Protein AF-A0AAV0WK49-F1 (afdb_monomer_lite)

Organism: NCBI:txid13131

Foldseek 3Di:
DDPVDDPVVVVVVVVVVQQCQALQNQLQVLLVVLLCVLVVVLVVQVPDPPDDPVNNLVSLVVSLVVLQVCLVPPDPSSVVSVVCCVPPCDDPPHRHDHDPPDHDNSNVVSNVVSVVSVVPDDDPPPPPPPPDDDDDDDDD

Radius of gyration: 25.22 Å; chains: 1; bounding box: 43×47×99 Å

Structure (mmCIF, N/CA/C/O backbone):
data_AF-A0AAV0WK49-F1
#
_entry.id   AF-A0AAV0WK49-F1
#
loop_
_atom_site.group_PDB
_atom_site.id
_atom_site.type_symbol
_atom_site.label_atom_id
_atom_site.label_alt_id
_atom_site.label_comp_id
_atom_site.label_asym_id
_atom_site.label_entity_id
_atom_site.label_seq_id
_atom_site.pdbx_PDB_ins_code
_atom_site.Cartn_x
_atom_site.Cartn_y
_atom_site.Cartn_z
_atom_site.occupancy
_atom_site.B_iso_or_equiv
_atom_site.auth_seq_id
_atom_site.auth_comp_id
_atom_site.auth_asym_id
_atom_site.auth_atom_id
_atom_site.pdbx_PDB_model_num
ATOM 1 N N . MET A 1 1 ? 6.863 -4.386 -31.383 1.00 63.62 1 MET A N 1
ATOM 2 C CA . MET A 1 1 ? 6.283 -3.065 -31.712 1.00 63.62 1 MET A CA 1
ATOM 3 C C . MET A 1 1 ? 5.360 -3.261 -32.894 1.00 63.62 1 MET A C 1
ATOM 5 O O . MET A 1 1 ? 5.761 -3.947 -33.821 1.00 63.62 1 MET A O 1
ATOM 9 N N . ASP A 1 2 ? 4.144 -2.731 -32.817 1.00 74.81 2 ASP A N 1
ATOM 10 C CA . ASP A 1 2 ? 3.122 -2.874 -33.856 1.00 74.81 2 ASP A CA 1
ATOM 11 C C . ASP A 1 2 ? 3.475 -2.004 -35.083 1.00 74.81 2 ASP A C 1
ATOM 13 O O . ASP A 1 2 ? 3.555 -0.776 -34.943 1.00 74.81 2 ASP A O 1
ATOM 17 N N . PRO A 1 3 ? 3.752 -2.603 -36.257 1.00 76.69 3 PRO A N 1
ATOM 18 C CA . PRO A 1 3 ? 4.175 -1.867 -37.443 1.00 76.69 3 PRO A CA 1
ATOM 19 C C . PRO A 1 3 ? 3.034 -1.088 -38.108 1.00 76.69 3 PRO A C 1
ATOM 21 O O . PRO A 1 3 ? 3.321 -0.209 -38.917 1.00 76.69 3 PRO A O 1
ATOM 24 N N . THR A 1 4 ? 1.768 -1.360 -37.767 1.00 86.00 4 THR A N 1
ATOM 25 C CA . THR A 1 4 ? 0.612 -0.692 -38.391 1.00 86.00 4 THR A CA 1
ATOM 26 C C . THR A 1 4 ? 0.318 0.688 -37.800 1.00 86.00 4 THR A C 1
ATOM 28 O O . THR A 1 4 ? -0.509 1.416 -38.339 1.00 86.00 4 THR A O 1
ATOM 31 N N . ARG A 1 5 ? 0.979 1.053 -36.695 1.00 83.69 5 ARG A N 1
ATOM 32 C CA . ARG A 1 5 ? 0.800 2.334 -35.993 1.00 83.69 5 ARG A CA 1
ATOM 33 C C . ARG A 1 5 ? 1.690 3.420 -36.558 1.00 83.69 5 ARG A C 1
ATOM 35 O O . ARG A 1 5 ? 2.824 3.140 -36.955 1.00 83.69 5 ARG A O 1
ATOM 42 N N . ASP A 1 6 ? 1.229 4.664 -36.511 1.00 90.25 6 ASP A N 1
ATOM 43 C CA . ASP A 1 6 ? 2.042 5.798 -36.943 1.00 90.25 6 ASP A CA 1
ATOM 44 C C . ASP A 1 6 ? 3.202 6.095 -35.963 1.00 90.25 6 ASP A C 1
ATOM 46 O O . ASP A 1 6 ? 3.320 5.533 -34.868 1.00 90.25 6 ASP A O 1
ATOM 50 N N . SER A 1 7 ? 4.124 6.974 -36.364 1.00 88.44 7 SER A N 1
ATOM 51 C CA . SER A 1 7 ? 5.297 7.304 -35.543 1.00 88.44 7 SER A CA 1
ATOM 52 C C . SER A 1 7 ? 4.942 7.967 -34.203 1.00 88.44 7 SER A C 1
ATOM 54 O O . SER A 1 7 ? 5.616 7.730 -33.192 1.00 88.44 7 SER A O 1
ATOM 56 N N . ASN A 1 8 ? 3.880 8.772 -34.173 1.00 89.25 8 ASN A N 1
ATOM 57 C CA . ASN A 1 8 ? 3.431 9.467 -32.971 1.00 89.25 8 ASN A CA 1
ATOM 58 C C . ASN A 1 8 ? 2.810 8.485 -31.978 1.00 89.25 8 ASN A C 1
ATOM 60 O O . ASN A 1 8 ? 3.150 8.504 -30.794 1.00 89.25 8 ASN A O 1
ATOM 64 N N . GLU A 1 9 ? 1.944 7.595 -32.447 1.00 90.31 9 GLU A N 1
ATOM 65 C CA . GLU A 1 9 ? 1.347 6.528 -31.653 1.00 90.31 9 GLU A CA 1
ATOM 66 C C . GLU A 1 9 ? 2.423 5.627 -31.058 1.00 90.31 9 GLU A C 1
ATOM 68 O O . GLU A 1 9 ? 2.462 5.433 -29.842 1.00 90.31 9 GLU A O 1
ATOM 73 N N . ARG A 1 10 ? 3.361 5.138 -31.878 1.00 89.75 10 ARG A N 1
ATOM 74 C CA . ARG A 1 10 ? 4.478 4.311 -31.391 1.00 89.75 10 ARG A CA 1
ATOM 75 C C . ARG A 1 10 ? 5.284 5.022 -30.305 1.00 89.75 10 ARG A C 1
ATOM 77 O O . ARG A 1 10 ? 5.645 4.392 -29.311 1.00 89.75 10 ARG A O 1
ATOM 84 N N . SER A 1 11 ? 5.516 6.325 -30.454 1.00 89.69 11 SER A N 1
ATOM 85 C CA . SER A 1 11 ? 6.226 7.129 -29.452 1.00 89.69 11 SER A CA 1
ATOM 86 C C . SER A 1 11 ? 5.442 7.242 -28.141 1.00 89.69 11 SER A C 1
ATOM 88 O O . SER A 1 11 ? 6.021 7.041 -27.072 1.00 89.69 11 SER A O 1
ATOM 90 N N . LYS A 1 12 ? 4.122 7.471 -28.205 1.00 89.81 12 LYS A N 1
ATOM 91 C CA . LYS A 1 12 ? 3.235 7.492 -27.027 1.00 89.81 12 LYS A CA 1
ATOM 92 C C . LYS A 1 12 ? 3.249 6.156 -26.285 1.00 89.81 12 LYS A C 1
ATOM 94 O O . LYS A 1 12 ? 3.483 6.131 -25.080 1.00 89.81 12 LYS A O 1
ATOM 99 N N . TYR A 1 13 ? 3.058 5.043 -26.995 1.00 91.69 13 TYR A N 1
ATOM 100 C CA . TYR A 1 13 ? 3.052 3.711 -26.382 1.00 91.69 13 TYR A CA 1
ATOM 101 C C . TYR A 1 13 ? 4.419 3.319 -25.821 1.00 91.69 13 TYR A C 1
ATOM 103 O O . TYR A 1 13 ? 4.485 2.725 -24.750 1.00 91.69 13 TYR A O 1
ATOM 111 N N . CYS A 1 14 ? 5.512 3.687 -26.494 1.00 91.38 14 CYS A N 1
ATOM 112 C CA . CYS A 1 14 ? 6.865 3.488 -25.977 1.00 91.38 14 CYS A CA 1
ATOM 113 C C . CYS A 1 14 ? 7.090 4.277 -24.678 1.00 91.38 14 CYS A C 1
ATOM 115 O O . CYS A 1 14 ? 7.618 3.733 -23.710 1.00 91.38 14 CYS A O 1
ATOM 117 N N . GLY A 1 15 ? 6.653 5.540 -24.634 1.00 93.06 15 GLY A N 1
ATOM 118 C CA . GLY A 1 15 ? 6.712 6.368 -23.430 1.00 93.06 15 GLY A CA 1
ATOM 119 C C . GLY A 1 15 ? 5.894 5.783 -22.279 1.00 93.06 15 GLY A C 1
ATOM 120 O O . GLY A 1 15 ? 6.412 5.643 -21.173 1.00 93.06 15 GLY A O 1
ATOM 12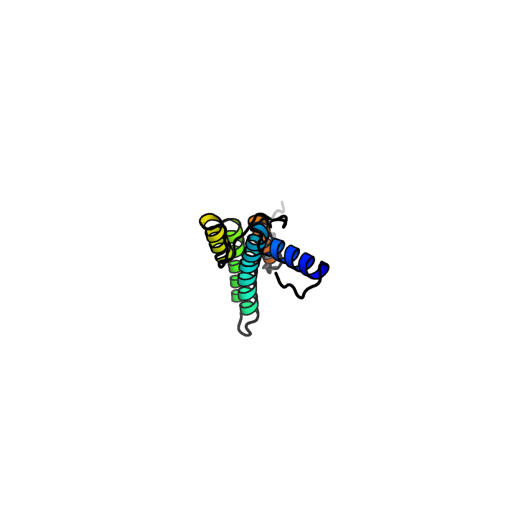1 N N . LEU A 1 16 ? 4.654 5.368 -22.553 1.00 93.81 16 LEU A N 1
ATOM 122 C CA . LEU A 1 16 ? 3.793 4.722 -21.563 1.00 93.81 16 LEU A CA 1
ATOM 123 C C . LEU A 1 16 ? 4.413 3.424 -21.045 1.00 93.81 16 LEU A C 1
ATOM 125 O O . LEU A 1 16 ? 4.483 3.234 -19.838 1.00 93.81 16 LEU A O 1
ATOM 129 N N . PHE A 1 17 ? 4.903 2.564 -21.942 1.00 93.75 17 PHE A N 1
ATOM 130 C CA . PHE A 1 17 ? 5.575 1.320 -21.577 1.00 93.75 17 PHE A CA 1
ATOM 131 C C . PHE A 1 17 ? 6.764 1.584 -20.650 1.00 93.75 17 PHE A C 1
ATOM 133 O O . PHE A 1 17 ? 6.873 0.955 -19.600 1.00 93.75 17 PHE A O 1
ATOM 140 N N . LYS A 1 18 ? 7.615 2.562 -20.987 1.00 94.75 18 LYS A N 1
ATOM 141 C CA . LYS A 1 18 ? 8.738 2.974 -20.133 1.00 94.75 18 LYS A CA 1
ATOM 142 C C . LYS A 1 18 ? 8.268 3.469 -18.762 1.00 94.75 18 LYS A C 1
ATOM 144 O O . LYS A 1 18 ? 8.859 3.137 -17.746 1.00 94.75 18 LYS A O 1
ATOM 149 N N . MET A 1 19 ? 7.179 4.229 -18.707 1.00 95.69 19 MET A N 1
ATOM 150 C CA . MET A 1 19 ? 6.627 4.693 -17.435 1.00 95.69 19 MET A CA 1
ATOM 151 C C . MET A 1 19 ? 6.106 3.534 -16.574 1.00 95.69 19 MET A C 1
ATOM 153 O O . MET A 1 19 ? 6.473 3.434 -15.409 1.00 95.69 19 MET A O 1
ATOM 157 N N . ILE A 1 20 ? 5.272 2.650 -17.130 1.00 95.44 20 ILE A N 1
ATOM 158 C CA . ILE A 1 20 ? 4.584 1.604 -16.350 1.00 95.44 20 ILE A CA 1
ATOM 159 C C . ILE A 1 20 ? 5.509 0.442 -15.960 1.00 95.44 20 ILE A C 1
ATOM 161 O O . ILE A 1 20 ? 5.201 -0.304 -15.037 1.00 95.44 20 ILE A O 1
ATOM 165 N N . THR A 1 21 ? 6.641 0.287 -16.653 1.00 96.44 21 THR A N 1
ATOM 166 C CA . THR A 1 21 ? 7.673 -0.722 -16.348 1.00 96.44 21 THR A CA 1
ATOM 167 C C . THR A 1 21 ? 8.852 -0.146 -15.562 1.00 96.44 21 THR A C 1
ATOM 169 O O . THR A 1 21 ? 9.914 -0.765 -15.466 1.00 96.44 21 THR A O 1
ATOM 172 N N . SER A 1 22 ? 8.680 1.042 -14.980 1.00 97.69 22 SER A N 1
ATOM 173 C CA . SER A 1 22 ? 9.665 1.634 -14.081 1.00 97.69 22 SER A CA 1
ATOM 174 C C . SER A 1 22 ? 9.512 1.096 -12.656 1.00 97.69 22 SER A C 1
ATOM 176 O O . SER A 1 22 ? 8.397 0.870 -12.177 1.00 97.69 22 SER A O 1
ATOM 178 N N . ILE A 1 23 ? 10.633 0.909 -11.953 1.00 97.75 23 ILE A N 1
ATOM 179 C CA . ILE A 1 23 ? 10.645 0.469 -10.546 1.00 97.75 23 ILE A CA 1
ATOM 180 C C . ILE A 1 23 ? 9.800 1.398 -9.671 1.00 97.75 23 ILE A C 1
ATOM 182 O O . ILE A 1 23 ? 9.050 0.943 -8.804 1.00 97.75 23 ILE A O 1
ATOM 186 N N . GLU A 1 24 ? 9.939 2.704 -9.878 1.00 97.38 24 GLU A N 1
ATOM 187 C CA . GLU A 1 24 ? 9.273 3.738 -9.094 1.00 97.38 24 GLU A CA 1
ATOM 188 C C . GLU A 1 24 ? 7.761 3.686 -9.319 1.00 97.38 24 GLU A C 1
ATOM 190 O O . GLU A 1 24 ? 7.005 3.722 -8.349 1.00 97.38 24 GLU A O 1
ATOM 195 N N . PHE A 1 25 ? 7.311 3.502 -10.566 1.00 97.75 25 PHE A N 1
ATOM 196 C CA . PHE A 1 25 ? 5.894 3.310 -10.868 1.00 97.75 25 PHE A CA 1
ATOM 197 C C . PHE A 1 25 ? 5.326 2.069 -10.175 1.00 97.75 25 PHE A C 1
ATOM 199 O O . PHE A 1 25 ? 4.307 2.165 -9.495 1.00 97.75 25 PHE A O 1
ATOM 206 N N . VAL A 1 26 ? 5.996 0.918 -10.299 1.00 97.75 26 VAL A N 1
ATOM 207 C CA . VAL A 1 26 ? 5.548 -0.335 -9.669 1.00 97.75 26 VAL A CA 1
ATOM 208 C C . VAL A 1 26 ? 5.517 -0.204 -8.146 1.00 97.75 26 VAL A C 1
ATOM 210 O O . VAL A 1 26 ? 4.551 -0.625 -7.512 1.00 97.75 26 VAL A O 1
ATOM 213 N N . SER A 1 27 ? 6.526 0.426 -7.545 1.00 97.38 27 SER A N 1
ATOM 214 C CA . SER A 1 27 ? 6.564 0.667 -6.096 1.00 97.38 27 SER A CA 1
ATOM 215 C C . SER A 1 27 ? 5.404 1.562 -5.649 1.00 97.38 27 SER A C 1
ATOM 217 O O . SER A 1 27 ? 4.721 1.254 -4.671 1.00 97.38 27 SER A O 1
ATOM 219 N N . ASN A 1 28 ? 5.137 2.642 -6.388 1.00 98.12 28 ASN A N 1
ATOM 220 C CA . ASN A 1 28 ? 4.027 3.551 -6.110 1.00 98.12 28 ASN A CA 1
ATOM 221 C C . ASN A 1 28 ? 2.676 2.840 -6.243 1.00 98.12 28 ASN A C 1
ATOM 223 O O . ASN A 1 28 ? 1.815 3.001 -5.382 1.00 98.12 28 ASN A O 1
ATOM 227 N N . LEU A 1 29 ? 2.500 2.035 -7.296 1.00 97.69 29 LEU A N 1
ATOM 228 C CA . LEU A 1 29 ? 1.277 1.276 -7.542 1.00 97.69 29 LEU A CA 1
ATOM 229 C C . LEU A 1 29 ? 0.966 0.330 -6.382 1.00 97.69 29 LEU A C 1
ATOM 231 O O . LEU A 1 29 ? -0.159 0.326 -5.894 1.00 97.69 29 LEU A O 1
ATOM 235 N N . ASN A 1 30 ? 1.954 -0.438 -5.919 1.00 98.31 30 ASN A N 1
ATOM 236 C CA . ASN A 1 30 ? 1.737 -1.374 -4.816 1.00 98.31 30 ASN A CA 1
ATOM 237 C C . ASN A 1 30 ? 1.520 -0.640 -3.481 1.00 98.31 30 ASN A C 1
ATOM 239 O O . ASN A 1 30 ? 0.619 -1.021 -2.745 1.00 98.31 30 ASN A O 1
ATOM 243 N N . THR A 1 31 ? 2.229 0.471 -3.230 1.00 98.44 31 THR A N 1
ATOM 244 C CA . THR A 1 31 ? 1.970 1.349 -2.066 1.00 98.44 31 THR A CA 1
ATOM 245 C C . THR A 1 31 ? 0.516 1.835 -2.037 1.00 98.44 31 THR A C 1
ATOM 247 O O . THR A 1 31 ? -0.160 1.770 -1.015 1.00 98.44 31 THR A O 1
ATOM 250 N N . MET A 1 32 ? 0.010 2.334 -3.168 1.00 98.38 32 MET A N 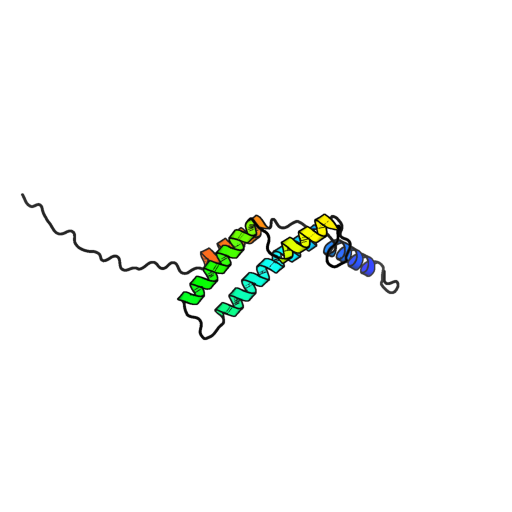1
ATOM 251 C CA . MET A 1 32 ? -1.377 2.793 -3.253 1.00 98.38 32 MET A CA 1
ATOM 252 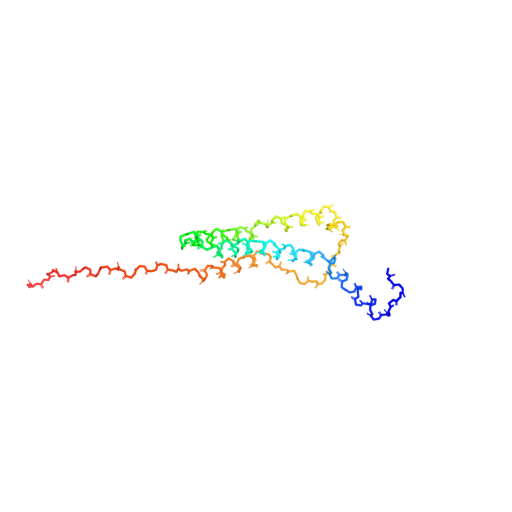C C . MET A 1 32 ? -2.362 1.626 -3.171 1.00 98.38 32 MET A C 1
ATOM 254 O O . MET A 1 32 ? -3.428 1.787 -2.590 1.00 98.38 32 MET A O 1
ATOM 258 N N . SER A 1 33 ? -2.020 0.462 -3.730 1.00 98.31 33 SER A N 1
ATOM 259 C CA . SER A 1 33 ? -2.906 -0.698 -3.699 1.00 98.31 33 SER A CA 1
ATOM 260 C C . SER A 1 33 ? -3.090 -1.256 -2.293 1.00 98.31 33 SER A C 1
ATOM 262 O O . SER A 1 33 ? -4.220 -1.592 -1.969 1.00 98.31 33 SER A O 1
ATOM 264 N N . ASP A 1 34 ? -2.036 -1.343 -1.479 1.00 98.50 34 ASP A N 1
ATOM 265 C CA . ASP A 1 34 ? -2.162 -1.760 -0.075 1.00 98.50 34 ASP A CA 1
ATOM 266 C C . ASP A 1 34 ? -3.070 -0.784 0.698 1.00 98.50 34 ASP A C 1
ATOM 268 O O . ASP A 1 34 ? -3.974 -1.199 1.415 1.00 98.50 34 ASP A O 1
ATOM 272 N N . ALA A 1 35 ? -2.901 0.531 0.496 1.00 98.25 35 ALA A N 1
ATOM 273 C CA . ALA A 1 35 ? -3.776 1.523 1.125 1.00 98.25 35 ALA A CA 1
ATOM 274 C C . ALA A 1 35 ? -5.238 1.427 0.660 1.00 98.25 35 ALA A C 1
ATOM 276 O O . ALA A 1 35 ? -6.149 1.633 1.460 1.00 98.25 35 ALA A O 1
ATOM 277 N N . LEU A 1 36 ? -5.470 1.167 -0.629 1.00 98.56 36 LEU A N 1
ATOM 278 C CA . LEU A 1 36 ? -6.818 1.031 -1.178 1.00 98.56 36 LEU A CA 1
ATOM 279 C C . LEU A 1 36 ? -7.524 -0.229 -0.679 1.00 98.56 36 LEU A C 1
ATOM 281 O O . LEU A 1 36 ? -8.731 -0.157 -0.484 1.00 98.56 36 LEU A O 1
ATOM 285 N N . ASP A 1 37 ? -6.807 -1.329 -0.444 1.00 98.31 37 ASP A N 1
ATOM 286 C CA . ASP A 1 37 ? -7.391 -2.523 0.176 1.00 98.31 37 ASP A CA 1
ATOM 287 C C . ASP A 1 37 ? -7.888 -2.202 1.588 1.00 98.31 37 ASP A C 1
ATOM 289 O O . ASP A 1 37 ? -9.067 -2.368 1.877 1.00 98.31 37 ASP A O 1
ATOM 293 N N . GLU A 1 38 ? -7.027 -1.634 2.438 1.00 98.19 38 GLU A N 1
ATOM 294 C CA . GLU A 1 38 ? -7.378 -1.301 3.827 1.00 98.19 38 GLU A CA 1
ATOM 295 C C . GLU A 1 38 ? -8.545 -0.308 3.921 1.00 98.19 38 GLU A C 1
ATOM 297 O O . GLU A 1 38 ? -9.438 -0.429 4.764 1.00 98.19 38 GLU A O 1
ATOM 302 N N . LEU A 1 39 ? -8.551 0.705 3.049 1.00 97.50 39 LEU A N 1
ATOM 303 C CA . LEU A 1 39 ? -9.644 1.674 2.981 1.00 97.50 39 LEU A CA 1
ATOM 304 C C . LEU A 1 39 ? -10.909 1.074 2.358 1.00 97.50 39 LEU A C 1
ATOM 306 O O . LEU A 1 39 ? -12.009 1.467 2.748 1.00 97.50 39 LEU A O 1
ATOM 310 N N . GLY A 1 40 ? -10.766 0.154 1.405 1.00 98.12 40 GLY A N 1
ATOM 311 C CA . GLY A 1 40 ? -11.861 -0.575 0.775 1.00 98.12 40 GLY A CA 1
ATOM 312 C C . GLY A 1 40 ? -12.581 -1.464 1.780 1.00 98.12 40 GLY A C 1
ATOM 313 O O . GLY A 1 40 ? -13.788 -1.310 1.963 1.00 98.12 40 GLY A O 1
ATOM 314 N N . ASP A 1 41 ? -11.828 -2.285 2.508 1.00 97.81 41 ASP A N 1
ATOM 315 C CA . ASP A 1 41 ? -12.335 -3.166 3.560 1.00 97.81 41 ASP A CA 1
ATOM 316 C C . ASP A 1 41 ? -13.028 -2.366 4.669 1.00 97.81 41 ASP A C 1
ATOM 318 O O . ASP A 1 41 ? -14.138 -2.698 5.098 1.00 97.81 41 ASP A O 1
ATOM 322 N N . LEU A 1 42 ? -12.416 -1.257 5.108 1.00 97.19 42 LEU A N 1
ATOM 323 C CA . LEU A 1 42 ? -13.041 -0.351 6.071 1.00 97.19 42 LEU A CA 1
ATOM 324 C C . LEU A 1 42 ? -14.344 0.239 5.518 1.00 97.19 42 LEU A C 1
ATOM 326 O O . LEU A 1 42 ? -15.352 0.263 6.222 1.00 97.19 42 LEU A O 1
ATOM 330 N N . SER A 1 43 ? -14.331 0.724 4.276 1.00 97.50 43 SER A N 1
ATOM 331 C CA . SER A 1 43 ? -15.494 1.334 3.629 1.00 97.50 43 SER A CA 1
ATOM 332 C C . SER A 1 43 ? -16.657 0.350 3.520 1.00 97.50 43 SER A C 1
ATOM 334 O O . SER A 1 43 ? -17.784 0.696 3.875 1.00 97.50 43 SER A O 1
ATOM 336 N N . GLU A 1 44 ? -16.393 -0.880 3.081 1.00 98.06 44 GLU A N 1
ATOM 337 C CA . GLU A 1 44 ? -17.397 -1.940 2.999 1.00 98.06 44 GLU A CA 1
ATOM 338 C C . GLU A 1 44 ? -17.945 -2.287 4.387 1.00 98.06 44 GLU A C 1
ATOM 340 O O . GLU A 1 44 ? -19.159 -2.391 4.575 1.00 98.06 44 GLU A O 1
ATOM 345 N N . TYR A 1 45 ? -17.069 -2.402 5.391 1.00 97.25 45 TYR A N 1
ATOM 346 C CA . TYR A 1 45 ? -17.482 -2.687 6.762 1.00 97.25 45 TYR A CA 1
ATOM 347 C C . TYR A 1 45 ? -18.409 -1.603 7.323 1.00 97.25 45 TYR A C 1
ATOM 349 O O . TYR A 1 45 ? -19.454 -1.926 7.889 1.00 97.25 45 TYR A O 1
ATOM 357 N N . LEU A 1 46 ? -18.058 -0.328 7.132 1.00 95.38 46 LEU A N 1
ATOM 358 C CA . LEU A 1 46 ? -18.829 0.819 7.622 1.00 95.38 46 LEU A CA 1
ATOM 359 C C . LEU A 1 46 ? -20.192 0.986 6.937 1.00 95.38 46 LEU A C 1
ATOM 361 O O . LEU A 1 46 ? -21.082 1.610 7.507 1.00 95.38 46 LEU A O 1
ATOM 365 N N . GLN A 1 47 ? -20.373 0.429 5.740 1.00 97.00 47 GLN A N 1
ATOM 366 C CA . GLN A 1 47 ? -21.641 0.479 5.005 1.00 97.00 47 GLN A CA 1
ATOM 367 C C . GLN A 1 47 ? -22.638 -0.610 5.430 1.00 97.00 47 GLN A C 1
ATOM 369 O O . GLN A 1 47 ? -23.773 -0.627 4.948 1.00 97.00 47 GLN A O 1
ATOM 374 N N . LYS A 1 48 ? -22.257 -1.523 6.335 1.00 97.50 48 LYS A N 1
ATOM 375 C CA . LYS A 1 48 ? -23.149 -2.589 6.803 1.00 97.50 48 LYS A CA 1
ATOM 376 C C . LYS A 1 48 ? -24.355 -2.002 7.551 1.00 97.50 48 LYS A C 1
ATOM 378 O O . LYS A 1 48 ? -24.158 -1.279 8.525 1.00 97.50 48 LYS A O 1
ATOM 383 N N . PRO A 1 49 ? -25.600 -2.386 7.209 1.00 95.88 49 PRO A N 1
ATOM 384 C CA . PRO A 1 49 ? -26.799 -1.865 7.876 1.00 95.88 49 PRO A CA 1
ATOM 385 C C . PRO A 1 49 ? -26.851 -2.147 9.383 1.00 95.88 49 PRO A C 1
ATOM 387 O O . PRO A 1 49 ? -27.510 -1.435 10.131 1.00 95.88 49 PRO A O 1
ATOM 390 N N . SER A 1 50 ? -26.182 -3.213 9.822 1.00 96.19 50 SER A N 1
ATOM 391 C CA . SER A 1 50 ? -26.184 -3.691 11.203 1.00 96.19 50 SER A CA 1
ATOM 392 C C . SER A 1 50 ? -25.020 -3.163 12.046 1.00 96.19 50 SER A C 1
ATOM 394 O O . SER A 1 50 ? -24.823 -3.653 13.156 1.00 96.19 50 SER A O 1
ATOM 396 N N . ILE A 1 51 ? -24.194 -2.248 11.525 1.00 96.25 51 ILE A N 1
ATOM 397 C CA . ILE A 1 51 ? -23.013 -1.773 12.250 1.00 96.25 51 ILE A CA 1
ATOM 398 C C . ILE A 1 51 ? -23.412 -0.876 13.426 1.00 96.25 51 ILE A C 1
ATOM 400 O O . ILE A 1 51 ? -24.217 0.046 13.284 1.00 96.25 51 ILE A O 1
ATOM 404 N N . THR A 1 52 ? -22.833 -1.121 14.602 1.00 95.38 52 THR A N 1
ATOM 405 C CA . THR A 1 52 ? -22.988 -0.210 15.741 1.00 95.38 52 THR A CA 1
ATOM 406 C C . THR A 1 52 ? -21.926 0.888 15.709 1.00 95.38 52 THR A C 1
ATOM 408 O O . THR A 1 52 ? -20.858 0.735 15.116 1.00 95.38 52 THR A O 1
ATOM 411 N N . LEU A 1 53 ? -22.170 1.998 16.410 1.00 92.25 53 LEU A N 1
ATOM 412 C CA . LEU A 1 53 ? -21.170 3.063 16.547 1.00 92.25 53 LEU A CA 1
ATOM 413 C C . LEU A 1 53 ? -19.861 2.556 17.183 1.00 92.25 53 LEU A C 1
ATOM 415 O O . LEU A 1 53 ? -18.780 3.006 16.811 1.00 92.25 53 LEU A O 1
ATOM 419 N N . VAL A 1 54 ? -19.956 1.603 18.118 1.00 92.38 54 VAL A N 1
ATOM 420 C CA . VAL A 1 54 ? -18.793 0.984 18.774 1.00 92.38 54 VAL A CA 1
ATOM 421 C C . VAL A 1 54 ? -17.993 0.145 17.778 1.00 92.38 54 VAL A C 1
ATOM 423 O O . VAL A 1 54 ? -16.765 0.230 17.755 1.00 92.38 54 VAL A O 1
ATOM 426 N N . ASP A 1 55 ? -18.673 -0.620 16.922 1.00 94.62 55 ASP A N 1
ATOM 427 C CA . ASP A 1 55 ? -18.021 -1.410 15.875 1.00 94.62 55 ASP A CA 1
ATOM 428 C C . ASP A 1 55 ? -17.322 -0.517 14.849 1.00 94.62 55 ASP A C 1
ATOM 430 O O . ASP A 1 55 ? -16.189 -0.806 14.462 1.00 94.62 55 ASP A O 1
ATOM 434 N N . ALA A 1 56 ? -17.968 0.583 14.453 1.00 94.06 56 ALA A N 1
ATOM 435 C CA . ALA A 1 56 ? -17.409 1.564 13.530 1.00 94.06 56 ALA A CA 1
ATOM 436 C C . ALA A 1 56 ? -16.169 2.269 14.108 1.00 94.06 56 ALA A C 1
ATOM 438 O O . ALA A 1 56 ? -15.137 2.360 13.444 1.00 94.06 56 ALA A O 1
ATOM 439 N N . ASP A 1 57 ? -16.221 2.737 15.361 1.00 93.25 57 ASP A N 1
ATOM 440 C CA . ASP A 1 57 ? -15.054 3.340 16.021 1.00 93.25 57 ASP A CA 1
ATOM 441 C C . ASP A 1 57 ? -13.902 2.329 16.129 1.00 93.25 57 ASP A C 1
ATOM 443 O O . ASP A 1 57 ? -12.752 2.642 15.802 1.00 93.25 57 ASP A O 1
ATOM 447 N N . LYS A 1 58 ? -14.207 1.081 16.505 1.00 94.50 58 LYS A N 1
ATOM 448 C CA . LYS A 1 58 ? -13.215 0.006 16.588 1.00 94.50 58 LYS A CA 1
ATOM 449 C C . LYS A 1 58 ? -12.578 -0.300 15.231 1.00 94.50 58 LYS A C 1
ATOM 451 O O . LYS A 1 58 ? -11.352 -0.467 15.183 1.00 94.50 58 LYS A O 1
ATOM 456 N N . SER A 1 59 ? -13.358 -0.380 14.151 1.00 96.12 59 SER A N 1
ATOM 457 C CA . SER A 1 59 ? -12.828 -0.663 12.812 1.00 96.12 59 SER A CA 1
ATOM 458 C C . SER A 1 59 ? -11.933 0.478 12.332 1.00 96.12 59 SER A C 1
ATOM 460 O O . SER A 1 59 ? -10.793 0.223 11.956 1.00 96.12 59 SER A O 1
ATOM 462 N N . ILE A 1 60 ? -12.362 1.737 12.486 1.00 96.12 60 ILE A N 1
ATOM 463 C CA . ILE A 1 60 ? -11.556 2.917 12.131 1.00 96.12 60 ILE A CA 1
ATOM 464 C C . ILE A 1 60 ? -10.235 2.940 12.915 1.00 96.12 60 ILE A C 1
ATOM 466 O O . ILE A 1 60 ? -9.169 3.116 12.323 1.00 96.12 60 ILE A O 1
ATOM 470 N N . ARG A 1 61 ? -10.260 2.710 14.240 1.00 96.56 61 ARG A N 1
ATOM 471 C CA . ARG A 1 61 ? -9.028 2.636 15.055 1.00 96.56 61 ARG A CA 1
ATOM 472 C C . ARG A 1 61 ? -8.109 1.507 14.617 1.00 96.56 61 ARG A C 1
ATOM 474 O O . ARG A 1 61 ? -6.893 1.645 14.720 1.00 96.56 61 ARG A O 1
ATOM 481 N N . THR A 1 62 ? -8.671 0.379 14.202 1.00 97.31 62 THR A N 1
ATOM 482 C CA . THR A 1 62 ? -7.891 -0.762 13.714 1.00 97.31 62 THR A CA 1
ATOM 483 C C . THR A 1 62 ? -7.198 -0.410 12.404 1.00 97.31 62 THR A C 1
ATOM 485 O O . THR A 1 62 ? -5.975 -0.493 12.355 1.00 97.31 62 THR A O 1
ATOM 488 N N . THR A 1 63 ? -7.925 0.112 11.414 1.00 98.00 63 THR A N 1
ATOM 489 C CA . THR A 1 63 ? -7.345 0.559 10.137 1.00 98.00 63 THR A CA 1
ATOM 490 C C . THR A 1 63 ? -6.281 1.641 10.339 1.00 98.00 63 THR A C 1
ATOM 492 O O . THR A 1 63 ? -5.221 1.592 9.726 1.00 98.00 63 THR A O 1
ATOM 495 N N . ILE A 1 64 ? -6.494 2.584 11.265 1.00 98.06 64 ILE A N 1
ATOM 496 C CA . ILE A 1 64 ? -5.475 3.575 11.643 1.00 98.06 64 ILE A CA 1
ATOM 497 C C . ILE A 1 64 ? -4.178 2.906 12.116 1.00 98.06 64 ILE A C 1
ATOM 499 O O . ILE A 1 64 ? -3.098 3.333 11.713 1.00 98.06 64 ILE A O 1
ATOM 503 N N . ARG A 1 65 ? -4.270 1.885 12.979 1.00 97.94 65 ARG A N 1
A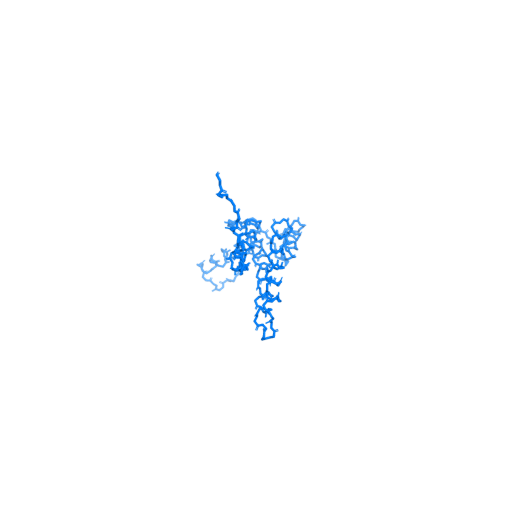TOM 504 C CA . ARG A 1 65 ? -3.089 1.165 13.482 1.00 97.94 65 ARG A CA 1
ATOM 505 C C . ARG A 1 65 ? -2.376 0.413 12.365 1.00 97.94 65 ARG A C 1
ATOM 507 O O . ARG A 1 65 ? -1.153 0.456 12.332 1.00 97.94 65 ARG A O 1
ATOM 514 N N . VAL A 1 66 ? -3.127 -0.218 11.461 1.00 98.31 66 VAL A N 1
ATOM 515 C CA . VAL A 1 66 ? -2.568 -0.921 10.297 1.00 98.31 66 VAL A CA 1
ATOM 516 C C . VAL A 1 66 ? -1.819 0.051 9.381 1.00 98.31 66 VAL A C 1
ATOM 518 O O . VAL A 1 66 ? -0.661 -0.183 9.043 1.00 98.31 66 VAL A O 1
ATOM 521 N N . LEU A 1 67 ? -2.413 1.202 9.058 1.00 98.12 67 LEU A N 1
ATOM 522 C CA . LEU A 1 67 ? -1.741 2.239 8.267 1.00 98.12 67 LEU A CA 1
ATOM 523 C C . LEU A 1 67 ? -0.511 2.812 8.993 1.00 98.12 67 LEU A C 1
ATOM 525 O O . LEU A 1 67 ? 0.529 3.024 8.375 1.00 98.12 67 LEU A O 1
ATOM 529 N N . ASP A 1 68 ? -0.585 3.038 10.309 1.00 97.81 68 ASP A N 1
ATOM 530 C CA . ASP A 1 68 ? 0.580 3.463 11.095 1.00 97.81 68 ASP A CA 1
ATOM 531 C C . ASP A 1 68 ? 1.703 2.405 11.056 1.00 97.81 68 ASP A C 1
ATOM 533 O O . ASP A 1 68 ? 2.865 2.783 10.911 1.00 97.81 68 ASP A O 1
ATOM 537 N N . SER A 1 69 ? 1.387 1.103 11.129 1.00 98.06 69 SER A N 1
ATOM 538 C CA . SER A 1 69 ? 2.398 0.044 10.983 1.00 98.06 69 SER A CA 1
ATOM 539 C C . SER A 1 69 ? 2.962 -0.035 9.566 1.00 98.06 69 SER A C 1
ATOM 541 O O . SER A 1 69 ? 4.166 -0.233 9.416 1.00 98.06 69 SER A O 1
ATOM 543 N N . MET A 1 70 ? 2.142 0.228 8.540 1.00 98.00 70 MET A N 1
ATOM 544 C CA . MET A 1 70 ? 2.579 0.261 7.139 1.00 98.00 70 MET A CA 1
ATOM 545 C C . MET A 1 70 ? 3.624 1.344 6.848 1.00 98.00 70 MET A C 1
ATOM 547 O O . MET A 1 70 ? 4.370 1.256 5.869 1.00 98.00 70 MET A O 1
ATOM 551 N N . ALA A 1 71 ? 3.728 2.359 7.712 1.00 96.19 71 ALA A N 1
ATOM 552 C CA . ALA A 1 71 ? 4.774 3.365 7.601 1.00 96.19 71 ALA A CA 1
ATOM 553 C C . ALA A 1 71 ? 6.178 2.818 7.920 1.00 96.19 71 ALA A C 1
ATOM 555 O O . ALA A 1 71 ? 7.167 3.368 7.436 1.00 96.19 71 ALA A O 1
ATOM 556 N N . THR A 1 72 ? 6.267 1.761 8.730 1.00 95.69 72 THR A N 1
ATOM 557 C CA . THR A 1 72 ? 7.529 1.105 9.107 1.00 95.69 72 THR A CA 1
ATOM 558 C C . THR A 1 72 ? 7.724 -0.238 8.419 1.00 95.69 72 THR A C 1
ATOM 560 O O . THR A 1 72 ? 8.844 -0.554 8.028 1.00 95.69 72 THR A O 1
ATOM 563 N N . ASP A 1 73 ? 6.647 -1.005 8.263 1.00 95.94 73 ASP A N 1
ATOM 564 C CA . ASP A 1 73 ? 6.650 -2.340 7.676 1.00 95.94 73 ASP A CA 1
ATOM 565 C C . ASP A 1 73 ? 5.669 -2.380 6.498 1.00 95.94 73 ASP A C 1
ATOM 567 O O . ASP A 1 73 ? 4.463 -2.324 6.724 1.00 95.94 73 ASP A O 1
ATOM 571 N N . PRO A 1 74 ? 6.147 -2.389 5.243 1.00 94.94 74 PRO A N 1
ATOM 572 C CA . PRO A 1 74 ? 5.286 -2.294 4.073 1.00 94.94 74 PRO A CA 1
ATOM 573 C C . PRO A 1 74 ? 4.162 -3.335 4.042 1.00 94.94 74 PRO A C 1
ATOM 575 O O . PRO A 1 74 ? 4.358 -4.498 4.391 1.00 94.94 74 PRO A O 1
ATOM 578 N N . GLY A 1 75 ? 3.004 -2.928 3.517 1.00 97.00 75 GLY A N 1
ATOM 579 C CA . GLY A 1 75 ? 1.899 -3.843 3.238 1.00 97.00 75 GLY A CA 1
ATOM 580 C C . GLY A 1 75 ? 2.300 -5.009 2.319 1.00 97.00 75 GLY A C 1
ATOM 581 O O . GLY A 1 75 ? 3.361 -4.981 1.679 1.00 97.00 75 GLY A O 1
ATOM 582 N N . PRO A 1 76 ? 1.476 -6.068 2.262 1.00 97.69 76 PRO A N 1
ATOM 583 C CA . PRO A 1 76 ? 1.831 -7.318 1.598 1.00 97.69 76 PRO A CA 1
ATOM 584 C C . PRO A 1 76 ? 2.171 -7.127 0.116 1.00 97.69 76 PRO A C 1
ATOM 586 O O . PRO A 1 76 ? 3.169 -7.678 -0.353 1.00 97.69 76 PRO A O 1
ATOM 589 N N . LYS A 1 77 ? 1.419 -6.300 -0.624 1.00 98.25 77 LYS A N 1
ATOM 590 C CA . LYS A 1 77 ? 1.661 -6.106 -2.061 1.00 98.25 77 LYS A CA 1
ATOM 591 C C . LYS A 1 77 ? 2.958 -5.354 -2.307 1.00 98.25 77 LYS A C 1
ATOM 593 O O . LYS A 1 77 ? 3.723 -5.726 -3.200 1.00 98.25 77 LYS A O 1
ATOM 598 N N . LEU A 1 78 ? 3.236 -4.307 -1.528 1.00 98.06 78 LEU A N 1
ATOM 599 C CA . LEU A 1 78 ? 4.502 -3.588 -1.624 1.00 98.06 78 LEU A CA 1
ATOM 600 C C . LEU A 1 78 ? 5.678 -4.478 -1.211 1.00 98.06 78 LEU A C 1
ATOM 602 O O . LEU A 1 78 ? 6.699 -4.473 -1.896 1.00 98.06 78 LEU A O 1
ATOM 606 N N . THR A 1 79 ? 5.533 -5.274 -0.153 1.00 97.94 79 THR A N 1
ATOM 607 C CA . THR A 1 79 ? 6.549 -6.235 0.296 1.00 97.94 79 THR A CA 1
ATOM 608 C C . THR A 1 79 ? 6.895 -7.245 -0.798 1.00 97.94 79 THR A C 1
ATOM 610 O O . THR A 1 79 ? 8.073 -7.407 -1.137 1.00 97.94 79 THR A O 1
ATOM 613 N N . ASP A 1 80 ? 5.890 -7.867 -1.413 1.00 97.69 80 ASP A N 1
ATOM 614 C CA . ASP A 1 80 ? 6.094 -8.830 -2.495 1.00 97.69 80 ASP A CA 1
ATOM 615 C C . ASP A 1 80 ? 6.728 -8.175 -3.727 1.00 97.69 80 ASP A C 1
ATOM 617 O O . ASP A 1 80 ? 7.698 -8.698 -4.286 1.00 97.69 80 ASP A O 1
ATOM 621 N N . ALA A 1 81 ? 6.261 -6.982 -4.107 1.00 97.62 81 ALA A N 1
ATOM 622 C CA . ALA A 1 81 ? 6.840 -6.229 -5.214 1.00 97.62 81 ALA A CA 1
ATOM 623 C C . ALA A 1 81 ? 8.318 -5.894 -4.967 1.00 97.62 81 ALA A C 1
ATOM 625 O O . ALA A 1 81 ? 9.159 -6.125 -5.837 1.00 97.62 81 ALA A O 1
ATOM 626 N N . LEU A 1 82 ? 8.664 -5.394 -3.776 1.00 96.88 82 LEU A N 1
ATOM 627 C CA . LEU A 1 82 ? 10.045 -5.074 -3.408 1.00 96.88 82 LEU A CA 1
ATOM 628 C C . LEU A 1 82 ? 10.939 -6.317 -3.411 1.00 96.88 82 LEU A C 1
ATOM 630 O O . LEU A 1 82 ? 12.092 -6.241 -3.841 1.00 96.88 82 LEU A O 1
ATOM 634 N N . LYS A 1 83 ? 10.414 -7.465 -2.975 1.00 97.38 83 LYS A N 1
ATOM 635 C CA . LYS A 1 83 ? 11.126 -8.744 -3.009 1.00 97.38 83 LYS A CA 1
ATOM 636 C C . LYS A 1 83 ? 11.405 -9.197 -4.443 1.00 97.38 83 LYS A C 1
ATOM 638 O O . LYS A 1 83 ? 12.531 -9.599 -4.737 1.00 97.38 83 LYS A O 1
ATOM 643 N N . GLU A 1 84 ? 10.425 -9.123 -5.341 1.00 97.12 84 GLU A N 1
ATOM 644 C CA . GLU A 1 84 ? 10.627 -9.459 -6.757 1.00 97.12 84 GLU A CA 1
ATOM 645 C C . GLU A 1 84 ? 11.613 -8.504 -7.441 1.00 97.12 84 GLU A C 1
ATOM 647 O O . GLU A 1 84 ? 12.553 -8.963 -8.096 1.00 97.12 84 GLU A O 1
ATOM 652 N N . ILE A 1 85 ? 11.465 -7.194 -7.217 1.00 96.62 85 ILE A N 1
ATOM 653 C CA . ILE A 1 85 ? 12.371 -6.164 -7.743 1.00 96.62 85 ILE A CA 1
ATOM 654 C C . ILE A 1 85 ? 13.805 -6.439 -7.285 1.00 96.62 85 ILE A C 1
ATOM 656 O O . ILE A 1 85 ? 14.715 -6.486 -8.111 1.00 96.62 85 ILE A O 1
ATOM 660 N N . LYS A 1 86 ? 14.010 -6.674 -5.983 1.00 96.50 86 LYS A N 1
ATOM 661 C CA . LYS A 1 86 ? 15.336 -6.913 -5.399 1.00 96.50 86 LYS A CA 1
ATOM 662 C C . LYS A 1 86 ? 15.998 -8.180 -5.940 1.00 96.50 86 LYS A C 1
ATOM 664 O O . LYS A 1 86 ? 17.202 -8.180 -6.167 1.00 96.50 86 LYS A O 1
ATOM 669 N N . ASN A 1 87 ? 15.232 -9.254 -6.118 1.00 95.88 87 ASN A N 1
ATOM 670 C CA . ASN A 1 87 ? 15.793 -10.564 -6.454 1.00 95.88 87 ASN A CA 1
ATOM 671 C C . ASN A 1 87 ? 15.935 -10.798 -7.961 1.00 95.88 87 ASN A C 1
ATOM 673 O O . ASN A 1 87 ? 16.805 -11.558 -8.376 1.00 95.88 87 ASN A O 1
ATOM 677 N N . LYS A 1 88 ? 15.048 -10.212 -8.772 1.00 95.25 88 LYS A N 1
ATOM 678 C CA . LYS A 1 88 ? 14.908 -10.553 -10.196 1.00 95.25 88 LYS A CA 1
ATOM 679 C C . LYS A 1 88 ? 14.915 -9.343 -11.127 1.00 95.25 88 LYS A C 1
ATOM 681 O O . LYS A 1 88 ? 14.909 -9.535 -12.338 1.00 95.25 88 LYS A O 1
ATOM 686 N N . MET A 1 89 ? 14.900 -8.116 -10.596 1.00 96.19 89 MET A N 1
ATOM 687 C CA . MET A 1 89 ? 14.713 -6.894 -11.389 1.00 96.19 89 MET A CA 1
ATOM 688 C C . MET A 1 89 ? 13.463 -6.975 -12.290 1.00 96.19 89 MET A C 1
ATOM 690 O O . MET A 1 89 ? 13.437 -6.528 -13.437 1.00 96.19 89 MET A O 1
ATOM 694 N N . SER A 1 90 ? 12.407 -7.595 -11.767 1.00 96.56 90 SER A N 1
ATOM 695 C CA . SER A 1 90 ? 11.164 -7.846 -12.489 1.00 96.56 90 SER A CA 1
ATOM 696 C C . SER A 1 90 ? 9.966 -7.724 -11.560 1.00 96.56 90 SER A C 1
ATOM 698 O O . SER A 1 90 ? 10.118 -7.864 -10.350 1.00 96.56 90 SER A O 1
ATOM 700 N N . TYR A 1 91 ? 8.778 -7.554 -12.128 1.00 96.62 91 TYR A N 1
ATOM 701 C CA . TYR A 1 91 ? 7.512 -7.681 -11.411 1.00 96.62 91 TYR A CA 1
ATOM 702 C C . TYR A 1 91 ? 6.483 -8.362 -12.307 1.00 96.62 91 TYR A C 1
ATOM 704 O O . TYR A 1 91 ? 6.312 -7.948 -13.456 1.00 96.62 91 TYR A O 1
ATOM 712 N N . LYS A 1 92 ? 5.825 -9.423 -11.820 1.00 94.19 92 LYS A N 1
ATOM 713 C CA . LYS A 1 92 ? 4.846 -10.207 -12.609 1.00 94.19 92 LYS A CA 1
ATOM 714 C C . LYS A 1 92 ? 5.378 -10.608 -13.999 1.00 94.19 92 LYS A C 1
A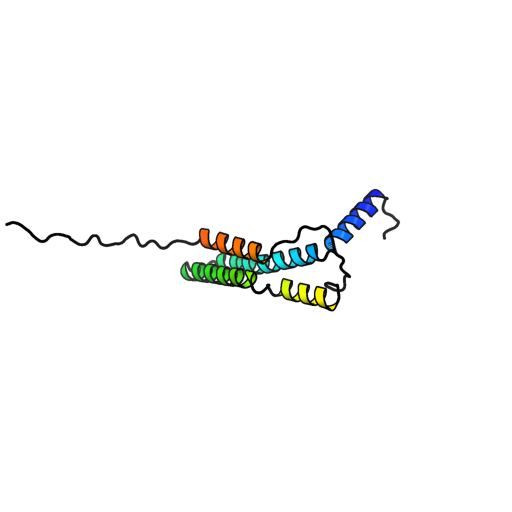TOM 716 O O . LYS A 1 92 ? 4.686 -10.480 -15.006 1.00 94.19 92 LYS A O 1
ATOM 721 N N . ASN A 1 93 ? 6.626 -11.080 -14.049 1.00 93.75 93 ASN A N 1
ATOM 722 C CA . ASN A 1 93 ? 7.358 -11.482 -15.264 1.00 93.75 93 ASN A CA 1
ATOM 723 C C . ASN A 1 93 ? 7.682 -10.354 -16.262 1.00 93.75 93 ASN A C 1
ATOM 725 O O . ASN A 1 93 ? 8.135 -10.631 -17.372 1.00 93.75 93 ASN A O 1
ATOM 729 N N . VAL A 1 94 ? 7.503 -9.088 -15.884 1.00 95.19 94 VAL A N 1
ATOM 730 C CA . VAL A 1 94 ? 7.927 -7.936 -16.687 1.00 95.19 94 VAL A CA 1
ATOM 731 C C . VAL A 1 94 ? 9.254 -7.417 -16.151 1.00 95.19 94 VAL A C 1
ATOM 733 O O . VAL A 1 94 ? 9.363 -7.115 -14.963 1.00 95.19 94 VAL A O 1
ATOM 736 N N . ILE A 1 95 ? 10.266 -7.316 -17.018 1.00 96.62 95 ILE A N 1
ATOM 737 C CA . ILE A 1 95 ? 11.569 -6.738 -16.662 1.00 96.62 95 ILE A CA 1
ATOM 738 C C . ILE A 1 95 ? 11.386 -5.248 -16.402 1.00 96.62 95 ILE A C 1
ATOM 740 O O . ILE A 1 95 ? 10.786 -4.532 -17.207 1.00 96.62 95 ILE A O 1
ATOM 744 N N . LEU A 1 96 ? 11.921 -4.791 -15.277 1.00 97.56 96 LEU A N 1
ATOM 745 C CA . LEU A 1 96 ? 11.827 -3.404 -14.865 1.00 97.56 96 LEU A CA 1
ATOM 746 C C . LEU A 1 96 ? 13.119 -2.653 -15.163 1.00 97.56 96 LEU A C 1
ATOM 748 O O . LEU A 1 96 ? 14.190 -3.228 -15.345 1.00 97.56 96 LEU A O 1
ATOM 752 N N . HIS A 1 97 ? 13.010 -1.334 -15.177 1.00 96.19 97 HIS A N 1
ATOM 753 C CA . HIS A 1 97 ? 14.142 -0.428 -15.307 1.00 96.19 97 HIS A CA 1
ATOM 754 C C . HIS A 1 97 ? 13.974 0.759 -14.357 1.00 96.19 97 HIS A C 1
ATOM 756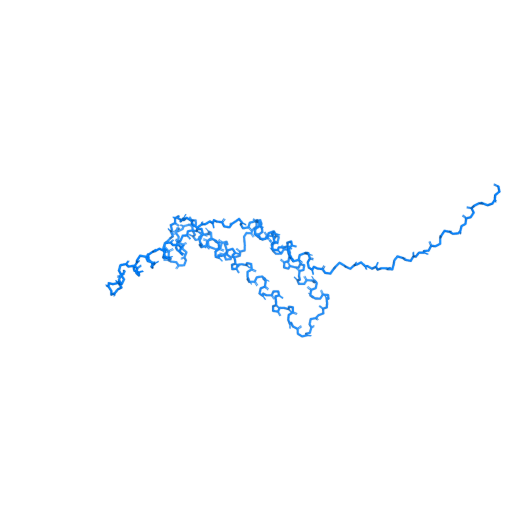 O O . HIS A 1 97 ? 12.890 0.992 -13.820 1.00 96.19 97 HIS A O 1
ATOM 762 N N . SER A 1 98 ? 15.047 1.514 -14.127 1.00 94.44 98 SER A N 1
ATOM 763 C CA . SER A 1 98 ? 14.923 2.786 -13.413 1.00 94.44 98 SER A CA 1
ATOM 764 C C . SER A 1 98 ? 14.271 3.817 -14.330 1.00 94.44 98 SER A C 1
ATOM 766 O O . SER A 1 98 ? 14.687 3.991 -15.479 1.00 94.44 98 SER A O 1
ATOM 768 N N . GLY A 1 99 ? 13.224 4.470 -13.835 1.00 91.81 99 GLY A N 1
ATOM 769 C CA . GLY A 1 99 ? 12.506 5.510 -14.554 1.00 91.81 99 GLY A CA 1
ATOM 770 C C . GLY A 1 99 ? 12.679 6.885 -13.930 1.00 91.81 99 GLY A C 1
ATOM 771 O O . GLY A 1 99 ? 13.461 7.110 -13.014 1.00 91.81 99 GLY A O 1
ATOM 772 N N . LYS A 1 100 ? 11.900 7.834 -14.453 1.00 89.50 100 LYS A N 1
ATOM 773 C CA . LYS A 1 100 ? 11.828 9.217 -13.953 1.00 89.50 100 LYS A CA 1
ATOM 774 C C . LYS A 1 100 ? 10.548 9.493 -13.163 1.00 89.50 100 LYS A C 1
ATOM 776 O O . LYS A 1 100 ? 10.223 10.650 -12.913 1.00 89.50 100 LYS A O 1
ATOM 781 N N . VAL A 1 101 ? 9.785 8.451 -12.831 1.00 94.06 101 VAL A N 1
ATOM 782 C CA . VAL A 1 101 ? 8.543 8.603 -12.070 1.00 94.06 101 VAL A CA 1
ATOM 783 C C . VAL A 1 101 ? 8.906 9.020 -10.642 1.00 94.06 101 VAL A C 1
ATOM 785 O O . VAL A 1 101 ? 9.713 8.338 -10.009 1.00 94.06 101 VAL A O 1
ATOM 788 N N . PRO A 1 102 ? 8.343 10.123 -10.113 1.00 94.81 102 PRO A N 1
ATOM 789 C CA . PRO A 1 102 ? 8.584 10.523 -8.735 1.00 94.81 102 PRO A CA 1
ATOM 790 C C . PRO A 1 102 ? 8.152 9.417 -7.775 1.00 94.81 102 PRO A C 1
ATOM 792 O O . PRO A 1 102 ? 7.011 8.953 -7.814 1.00 94.81 102 PRO A O 1
ATOM 795 N N . LYS A 1 103 ? 9.068 8.978 -6.915 1.00 95.12 103 LYS A N 1
ATOM 796 C CA . LYS A 1 103 ? 8.790 7.928 -5.938 1.00 95.12 103 LYS A CA 1
ATOM 797 C C . LYS A 1 103 ? 7.967 8.491 -4.779 1.00 95.12 103 LYS A C 1
ATOM 799 O O . LYS A 1 103 ? 8.328 9.511 -4.195 1.00 95.12 103 LYS A O 1
ATOM 804 N N . ILE A 1 104 ? 6.889 7.802 -4.423 1.00 96.44 104 ILE A N 1
ATOM 805 C CA . ILE A 1 104 ? 6.113 8.084 -3.217 1.00 96.44 104 ILE A CA 1
ATOM 806 C C . ILE A 1 104 ? 6.957 7.691 -2.004 1.00 96.44 104 ILE A C 1
ATOM 808 O O . ILE A 1 104 ? 7.498 6.585 -1.927 1.00 96.44 104 ILE A O 1
ATOM 812 N N . ASN A 1 105 ? 7.050 8.592 -1.029 1.00 96.94 105 ASN A N 1
ATOM 813 C CA . ASN A 1 105 ? 7.532 8.240 0.299 1.00 96.94 105 ASN A CA 1
ATOM 814 C C . ASN A 1 105 ? 6.433 7.437 1.010 1.00 96.94 105 ASN A C 1
ATOM 816 O O . ASN A 1 105 ? 5.484 8.024 1.529 1.00 96.94 105 ASN A O 1
ATOM 820 N N . SER A 1 106 ? 6.548 6.106 1.003 1.00 96.44 106 SER A N 1
ATOM 821 C CA . SER A 1 106 ? 5.540 5.202 1.571 1.00 96.44 106 SER A CA 1
ATOM 822 C C . SER A 1 106 ? 5.276 5.493 3.049 1.00 96.44 106 SER A C 1
ATOM 824 O O . SER A 1 106 ? 4.121 5.596 3.453 1.00 96.44 106 SER A O 1
ATOM 826 N N . ALA A 1 107 ? 6.326 5.734 3.838 1.00 96.88 107 ALA A N 1
ATOM 827 C CA . ALA A 1 107 ? 6.201 6.051 5.257 1.00 96.88 107 ALA A CA 1
ATOM 828 C C . ALA A 1 107 ? 5.353 7.307 5.492 1.00 96.88 107 ALA A C 1
ATOM 830 O O . ALA A 1 107 ? 4.383 7.292 6.252 1.00 96.88 107 ALA A O 1
ATOM 831 N N . GLN A 1 108 ? 5.680 8.394 4.789 1.00 98.00 108 GLN A N 1
ATOM 832 C CA . GLN A 1 108 ? 4.923 9.641 4.885 1.00 98.00 108 GLN A CA 1
ATOM 833 C C . GLN A 1 108 ? 3.494 9.487 4.350 1.00 98.00 108 GLN A C 1
ATOM 835 O O . GLN A 1 108 ? 2.563 10.058 4.921 1.00 98.00 108 GLN A O 1
ATOM 840 N N . PHE A 1 109 ? 3.313 8.726 3.271 1.00 98.25 109 PHE A N 1
ATOM 841 C CA . PHE A 1 109 ? 2.015 8.470 2.657 1.00 98.25 109 PHE A CA 1
ATOM 842 C C . PHE A 1 109 ? 1.062 7.773 3.636 1.00 98.25 109 PHE A C 1
ATOM 844 O O . PHE A 1 109 ? 0.008 8.327 3.956 1.00 98.25 109 PHE A O 1
ATOM 851 N N . TYR A 1 110 ? 1.464 6.631 4.199 1.00 98.38 110 TYR A N 1
ATOM 852 C CA . TYR A 1 110 ? 0.637 5.903 5.162 1.00 98.38 110 TYR A CA 1
ATOM 853 C C . TYR A 1 110 ? 0.406 6.699 6.448 1.00 98.38 110 TYR A C 1
ATOM 855 O O . TYR A 1 110 ? -0.720 6.750 6.947 1.00 98.38 110 TYR A O 1
ATOM 863 N N . LYS A 1 111 ? 1.424 7.425 6.936 1.00 98.06 111 LYS A N 1
ATOM 864 C CA . LYS A 1 111 ? 1.261 8.306 8.101 1.00 98.06 111 LYS A CA 1
ATOM 865 C C . LYS A 1 111 ? 0.223 9.397 7.855 1.00 98.06 111 LYS A C 1
ATOM 867 O O . LYS A 1 111 ? -0.588 9.699 8.731 1.00 98.06 111 LYS A O 1
ATOM 872 N N . SER A 1 112 ? 0.234 9.979 6.658 1.00 97.94 112 SER A N 1
ATOM 873 C CA . SER A 1 112 ? -0.729 11.006 6.264 1.00 97.94 112 SER A CA 1
ATOM 874 C C . SER A 1 112 ? -2.142 10.432 6.190 1.00 97.94 112 SER A C 1
ATOM 876 O O . SER A 1 112 ? -3.068 11.065 6.695 1.00 97.94 112 SER A O 1
ATOM 878 N N . LEU A 1 113 ? -2.325 9.228 5.641 1.00 97.25 113 LEU A N 1
ATOM 879 C CA . LEU A 1 113 ? -3.626 8.550 5.627 1.00 97.25 113 LEU A CA 1
ATOM 880 C C . LEU A 1 113 ? -4.140 8.264 7.043 1.00 97.25 113 LEU A C 1
ATOM 882 O O . LEU A 1 113 ? -5.266 8.638 7.372 1.00 97.25 113 LEU A O 1
ATOM 886 N N . ALA A 1 114 ? -3.298 7.695 7.910 1.00 97.75 114 ALA A N 1
ATOM 887 C CA . ALA A 1 114 ? -3.651 7.426 9.301 1.00 97.75 114 ALA A CA 1
ATOM 888 C C . ALA A 1 114 ? -4.077 8.711 10.036 1.00 97.75 114 ALA A C 1
ATOM 890 O O . ALA A 1 114 ? -5.080 8.723 10.749 1.00 97.75 114 ALA A O 1
ATOM 891 N N . ASN A 1 115 ? -3.360 9.819 9.829 1.00 96.75 115 ASN A N 1
ATOM 892 C CA . ASN A 1 115 ? -3.705 11.114 10.421 1.00 96.75 115 ASN A CA 1
ATOM 893 C C . ASN A 1 115 ? -5.021 11.691 9.873 1.00 96.75 115 ASN A C 1
ATOM 895 O O . ASN A 1 115 ? -5.795 12.265 10.639 1.00 96.75 115 ASN A O 1
ATOM 899 N N . ASN A 1 116 ? -5.304 11.509 8.580 1.00 95.62 116 ASN A N 1
ATOM 900 C CA . ASN A 1 116 ? -6.572 11.925 7.973 1.00 95.62 116 ASN A CA 1
ATOM 901 C C . ASN A 1 116 ? -7.775 11.131 8.504 1.00 95.62 116 ASN A C 1
ATOM 903 O O . ASN A 1 116 ? -8.866 11.686 8.608 1.00 95.62 116 ASN A O 1
ATOM 907 N N . LEU A 1 117 ? -7.596 9.853 8.849 1.00 94.69 117 LEU A N 1
ATOM 908 C CA . LEU A 1 117 ? -8.640 9.077 9.522 1.00 94.69 117 LEU A CA 1
ATOM 909 C C . LEU A 1 117 ? -8.820 9.532 10.975 1.00 94.69 117 LEU A C 1
ATOM 911 O O . LEU A 1 117 ? -9.950 9.758 11.403 1.00 94.69 117 LEU A O 1
ATOM 915 N N . LYS A 1 118 ? -7.721 9.740 11.716 1.00 94.44 118 LYS A N 1
ATOM 916 C CA . LYS A 1 118 ? -7.756 10.233 13.108 1.00 94.44 118 LYS A CA 1
ATOM 917 C C . LYS A 1 118 ? -8.521 11.549 13.240 1.00 94.44 118 LYS A C 1
ATOM 919 O O . LYS A 1 118 ? -9.309 11.692 14.168 1.00 94.44 118 LYS A O 1
ATOM 924 N N . SER A 1 119 ? -8.317 12.496 12.322 1.00 90.75 119 SER A N 1
ATOM 925 C CA . SER A 1 119 ? -8.969 13.815 12.380 1.00 90.75 119 SER A CA 1
ATOM 926 C C . SER A 1 119 ? -10.487 13.769 12.186 1.00 90.75 119 SER A C 1
ATOM 928 O O . SER A 1 119 ? -11.170 14.731 12.524 1.00 90.75 119 SER A O 1
ATOM 930 N N . ARG A 1 120 ? -11.020 12.662 11.659 1.00 84.75 120 ARG A N 1
ATOM 931 C CA . ARG A 1 120 ? -12.454 12.457 11.410 1.00 84.75 120 ARG A CA 1
ATOM 932 C C . ARG A 1 120 ? -13.123 11.583 12.469 1.00 84.75 120 ARG A C 1
ATOM 934 O O . ARG A 1 120 ? -14.308 11.285 12.352 1.00 84.75 120 ARG A O 1
ATOM 941 N N . MET A 1 121 ? -12.377 11.152 13.484 1.00 84.69 121 MET A N 1
ATOM 942 C CA . MET A 1 121 ? -12.926 10.376 14.587 1.00 84.69 121 MET A CA 1
ATOM 943 C C . MET A 1 121 ? -13.760 11.253 15.519 1.00 84.69 121 MET A C 1
ATOM 945 O O . MET A 1 121 ? -13.390 12.388 15.816 1.00 84.69 121 MET A O 1
ATOM 949 N N . MET A 1 122 ? -14.853 10.696 16.041 1.00 71.50 122 MET A N 1
ATOM 950 C CA . MET A 1 122 ? -15.643 11.356 17.076 1.00 71.50 122 MET A CA 1
ATOM 951 C C . MET A 1 122 ? -14.797 11.505 18.347 1.00 71.50 122 MET A C 1
ATOM 953 O O . MET A 1 122 ? -14.360 10.516 18.939 1.00 71.50 122 MET A O 1
ATOM 957 N N . THR A 1 123 ? -14.563 12.740 18.788 1.00 69.06 123 THR A N 1
ATOM 958 C CA . THR A 1 123 ? -14.007 12.999 20.116 1.00 69.06 123 THR A CA 1
ATOM 959 C C . THR A 1 123 ? -15.152 12.927 21.116 1.00 69.06 123 THR A C 1
ATOM 961 O O . THR A 1 123 ? -15.959 13.851 21.204 1.00 69.06 123 THR A O 1
ATOM 964 N N . SER A 1 124 ? -15.257 11.826 21.856 1.00 59.72 124 SER A N 1
ATOM 965 C CA . SER A 1 124 ? -16.212 11.702 22.959 1.00 59.72 124 SER A CA 1
ATOM 966 C C . SER A 1 124 ? -15.829 12.660 24.093 1.00 59.72 124 SER A C 1
ATOM 968 O O . SER A 1 124 ? -15.178 12.270 25.058 1.00 59.72 124 SER A O 1
ATOM 970 N N . SER A 1 125 ? -16.204 13.933 23.984 1.00 53.06 125 SER A N 1
ATOM 971 C CA . SER A 1 125 ? -16.204 14.858 25.114 1.00 53.06 125 SER A CA 1
ATOM 972 C C . SER A 1 125 ? -17.520 14.682 25.860 1.00 53.06 125 SER A C 1
ATOM 974 O O . SER A 1 125 ? -18.538 15.256 25.484 1.00 53.06 125 SER A O 1
ATOM 976 N N . SER A 1 126 ? -17.513 13.868 26.916 1.00 50.12 126 SER A N 1
ATOM 977 C CA . SER A 1 126 ? -18.614 13.838 27.881 1.00 50.12 126 SER A CA 1
ATOM 978 C C . SER A 1 126 ? -18.753 15.227 28.507 1.00 50.12 126 SER A C 1
ATOM 980 O O . SER A 1 126 ? -17.914 15.637 29.304 1.00 50.12 126 SER A O 1
ATOM 982 N N . SER A 1 127 ? -19.811 15.960 28.166 1.00 54.19 127 SER A N 1
ATOM 983 C CA . SER A 1 127 ? -20.092 17.304 28.693 1.00 54.19 127 SER A CA 1
ATOM 984 C C . SER A 1 127 ? -20.590 17.318 30.146 1.00 54.19 127 SER A C 1
ATOM 986 O O . SER A 1 127 ? -20.936 18.374 30.664 1.00 54.19 127 SER A O 1
ATOM 988 N N . ASN A 1 128 ? -20.601 16.177 30.839 1.00 58.41 128 ASN A N 1
ATOM 989 C CA . ASN A 1 128 ? -21.075 16.074 32.218 1.00 58.41 128 ASN A CA 1
ATOM 990 C C . ASN A 1 128 ? -19.908 16.082 33.212 1.00 58.41 128 ASN A C 1
ATOM 992 O O . ASN A 1 128 ? -19.682 15.109 33.929 1.00 58.41 128 ASN A O 1
ATOM 996 N N . VAL A 1 129 ? -19.173 17.194 33.288 1.00 54.25 129 VAL A N 1
ATOM 997 C CA . VAL A 1 129 ? -18.453 17.512 34.527 1.00 54.25 129 VAL A CA 1
ATOM 998 C C . VAL A 1 129 ? -19.482 18.142 35.457 1.00 54.25 129 VAL A C 1
ATOM 1000 O O . VAL A 1 129 ? -19.839 19.309 35.302 1.00 54.25 129 VAL A O 1
ATOM 1003 N N . SER A 1 130 ? -20.014 17.339 36.383 1.00 50.12 130 SER A N 1
ATOM 1004 C CA . SER A 1 130 ? -20.878 17.828 37.458 1.00 50.12 130 SER A CA 1
ATOM 1005 C C . SER A 1 130 ? -20.158 18.955 38.196 1.00 50.12 130 SER A C 1
ATOM 1007 O O . SER A 1 130 ? -19.082 18.761 38.767 1.00 50.12 130 SER A O 1
ATOM 1009 N N . ARG A 1 131 ? -20.733 20.155 38.143 1.00 50.41 131 ARG A N 1
ATOM 1010 C CA . ARG A 1 131 ? -20.246 21.345 38.837 1.00 50.41 131 ARG A CA 1
ATOM 1011 C C . ARG A 1 131 ? -20.649 21.229 40.310 1.00 50.41 131 ARG A C 1
ATOM 1013 O O . ARG A 1 131 ? -21.544 21.935 40.756 1.00 50.41 131 ARG A O 1
ATOM 1020 N N . ASN A 1 132 ? -20.031 20.305 41.044 1.00 48.12 132 ASN A N 1
ATOM 1021 C CA . ASN A 1 132 ? -20.294 20.146 42.471 1.00 48.12 132 ASN A CA 1
ATOM 1022 C C . ASN A 1 132 ? -19.468 21.151 43.290 1.00 48.12 132 ASN A C 1
ATOM 1024 O O . ASN A 1 132 ? -18.249 21.047 43.398 1.00 48.12 132 ASN A O 1
ATOM 1028 N N . GLU A 1 133 ? -20.195 22.143 43.804 1.00 53.53 133 GLU A N 1
ATOM 1029 C CA . GLU A 1 133 ? -20.095 22.732 45.144 1.00 53.53 133 GLU A CA 1
ATOM 1030 C C . GLU A 1 133 ? -18.705 23.132 45.672 1.00 53.53 133 GLU A C 1
ATOM 1032 O O . GLU A 1 133 ? -17.979 22.350 46.280 1.00 53.53 133 GLU A O 1
ATOM 1037 N N . LYS A 1 134 ? -18.413 24.437 45.602 1.00 46.22 134 LYS A N 1
ATOM 1038 C CA . LYS A 1 134 ? -17.654 25.124 46.657 1.00 46.22 134 LYS A CA 1
ATOM 1039 C C . LYS A 1 134 ? -18.595 26.049 47.418 1.00 46.22 134 LYS A C 1
ATOM 1041 O O . LYS A 1 134 ? -18.708 27.225 47.099 1.00 46.22 134 LYS A O 1
ATOM 1046 N N . ASN A 1 135 ? -19.260 25.491 48.422 1.00 52.69 135 ASN A N 1
ATOM 1047 C CA . ASN A 1 135 ? -19.763 26.246 49.561 1.00 52.69 135 ASN A CA 1
ATOM 1048 C C . ASN A 1 135 ? -19.179 25.596 50.815 1.00 52.69 135 ASN A C 1
ATOM 1050 O O . ASN A 1 135 ? -19.649 24.535 51.218 1.00 52.69 135 ASN A O 1
ATOM 1054 N N . ARG A 1 136 ? -18.148 26.211 51.405 1.00 49.22 136 ARG A N 1
ATOM 1055 C CA . ARG A 1 136 ? -17.903 26.199 52.856 1.00 49.22 136 ARG A CA 1
ATOM 1056 C C . ARG A 1 136 ? -16.726 27.104 53.229 1.00 49.22 136 ARG A C 1
ATOM 1058 O O . ARG A 1 136 ? -15.605 26.791 52.852 1.00 49.22 136 ARG A O 1
ATOM 1065 N N . GLN A 1 137 ? -17.083 28.125 54.021 1.00 49.38 137 GLN A N 1
ATOM 1066 C CA . GLN A 1 137 ? -16.302 28.844 55.043 1.00 49.38 137 GLN A CA 1
ATOM 1067 C C . GLN A 1 137 ? -15.166 29.730 54.478 1.00 49.38 137 GLN A C 1
ATOM 1069 O O . GLN A 1 137 ? -14.461 29.334 53.566 1.00 49.38 137 GLN A O 1
ATOM 1074 N N . ASP A 1 138 ? -15.068 31.017 54.821 1.00 44.88 138 ASP A N 1
ATOM 1075 C CA . ASP A 1 138 ? -14.979 31.541 56.185 1.00 44.88 138 ASP A CA 1
ATOM 1076 C C . ASP A 1 138 ? -15.718 32.883 56.374 1.00 44.88 138 ASP A C 1
ATOM 1078 O O . ASP A 1 138 ? -15.511 33.842 55.631 1.00 44.88 138 ASP A O 1
ATOM 1082 N N . ASN A 1 139 ? -16.566 32.928 57.404 1.00 45.97 139 ASN A N 1
ATOM 1083 C CA . ASN A 1 139 ? -16.838 34.131 58.185 1.00 45.97 139 ASN A CA 1
ATOM 1084 C C . ASN A 1 139 ? -16.039 33.958 59.480 1.00 45.97 139 ASN A C 1
ATOM 1086 O O . ASN A 1 139 ? -16.373 33.045 60.233 1.00 45.97 139 ASN A O 1
ATOM 1090 N N . GLU A 1 140 ? -15.032 34.802 59.698 1.00 47.00 140 GLU A N 1
ATOM 1091 C CA . GLU A 1 140 ? -14.630 35.422 60.977 1.00 47.00 140 GLU A CA 1
ATOM 1092 C C . GLU A 1 140 ? -13.470 36.398 60.737 1.00 47.00 140 GLU A C 1
ATOM 1094 O O . GLU A 1 140 ? -12.475 36.003 60.087 1.00 47.00 140 GLU A O 1
#

Secondary structure (DSSP, 8-state):
--TTS-HHHHHHHHHHHHHHTBHHHHHHHHHHHHHHHHHHHHHHHHT-TT--HHHHHHHHHHHHHHHHHHTTS--HHHHHHHHHHHHHSEETTEEPB---PPPP-HHHHHHHHHHHHHTTS-------------------

pLDDT: mean 89.29, std 15.3, range [44.88, 98.56]

Sequence (140 aa):
MDPTRDSNERSKYCGLFKMITSIEFVSNLNTMSDALDELGDLSEYLQKPSITLVDADKSIRTTIRVLDSMATDPGPKLTDALKEIKNKMSYKNVILHSGKVPKINSAQFYKSLANNLKSRMMTSSSSNVSRNEKNRQDNE